Protein AF-A0A3D4V0H2-F1 (afdb_monomer)

Sequence (147 aa):
MLCTTHWIDKYIGYTPRKLTSEEWAVVREHKKVEPRPFPYLPTMHNHPCSVWVRSSMDNYEYLYTLALALNDEYGFRYGKSHKSVHDVILRLPEQLELPRSGLSPFAQAMPDELKGSDAVSAYRRYYCREKSSFASWKGREQPEWWI

Structure (mmCIF, N/CA/C/O backbone):
data_AF-A0A3D4V0H2-F1
#
_entry.id   AF-A0A3D4V0H2-F1
#
loop_
_atom_site.group_PDB
_atom_site.id
_atom_site.type_symbol
_atom_site.label_atom_id
_atom_site.label_alt_id
_atom_site.label_comp_id
_atom_site.label_asym_id
_atom_site.label_entity_id
_atom_site.label_seq_id
_atom_site.pdbx_PDB_ins_code
_atom_site.Cartn_x
_atom_site.Cartn_y
_atom_site.Cartn_z
_atom_site.occupancy
_atom_site.B_iso_or_equiv
_atom_site.auth_seq_id
_atom_site.auth_comp_id
_atom_site.auth_asym_id
_atom_site.auth_atom_id
_atom_site.pdbx_PDB_model_num
ATOM 1 N N . MET A 1 1 ? -1.717 1.590 -3.419 1.00 95.88 1 MET A N 1
ATOM 2 C CA . MET A 1 1 ? -0.623 0.596 -3.399 1.00 95.88 1 MET A CA 1
ATOM 3 C C . MET A 1 1 ? -0.845 -0.486 -4.442 1.00 95.88 1 MET A C 1
ATOM 5 O O . MET A 1 1 ? -0.030 -0.537 -5.340 1.00 95.88 1 MET A O 1
ATOM 9 N N . LEU A 1 2 ? -1.952 -1.243 -4.418 1.00 97.81 2 LEU A N 1
ATOM 10 C CA . LEU A 1 2 ? -2.221 -2.288 -5.427 1.00 97.81 2 LEU A CA 1
ATOM 11 C C . LEU A 1 2 ? -2.130 -1.770 -6.878 1.00 97.81 2 LEU A C 1
ATOM 13 O O . LEU A 1 2 ? -1.329 -2.281 -7.648 1.00 97.81 2 LEU A O 1
ATOM 17 N N . CYS A 1 3 ? -2.828 -0.677 -7.232 1.00 97.69 3 CYS A N 1
ATOM 18 C CA . CYS A 1 3 ? -2.667 -0.064 -8.562 1.00 97.69 3 CYS A CA 1
ATOM 19 C C . CYS A 1 3 ? -1.218 0.361 -8.836 1.00 97.69 3 CYS A C 1
ATOM 21 O O . CYS A 1 3 ? -0.718 0.169 -9.932 1.00 97.69 3 CYS A O 1
ATOM 23 N N . THR A 1 4 ? -0.529 0.937 -7.846 1.00 97.94 4 THR A N 1
ATOM 24 C CA . THR A 1 4 ? 0.879 1.333 -7.988 1.00 97.94 4 THR A CA 1
ATOM 25 C C . THR A 1 4 ? 1.761 0.133 -8.339 1.00 97.94 4 THR A C 1
ATOM 27 O O . THR A 1 4 ? 2.618 0.272 -9.201 1.00 97.94 4 THR A O 1
ATOM 30 N N . THR A 1 5 ? 1.534 -1.028 -7.721 1.00 98.31 5 THR A N 1
ATOM 31 C CA . THR A 1 5 ? 2.236 -2.278 -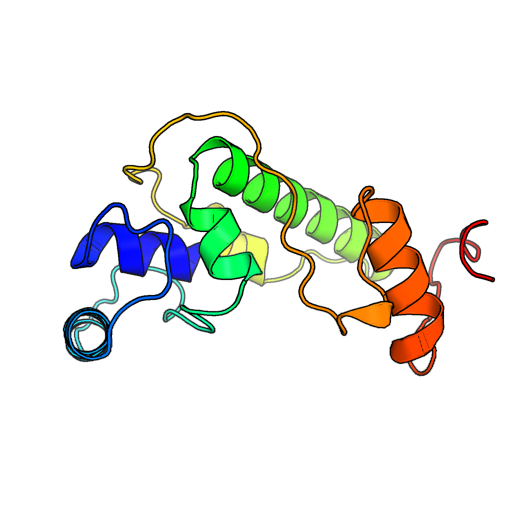8.038 1.00 98.31 5 THR A CA 1
ATOM 32 C C . THR A 1 5 ? 2.012 -2.683 -9.491 1.00 98.31 5 THR A C 1
ATOM 34 O O . THR A 1 5 ? 2.985 -2.859 -10.208 1.00 98.31 5 THR A O 1
ATOM 37 N N . HIS A 1 6 ? 0.758 -2.689 -9.947 1.00 98.12 6 HIS A N 1
ATOM 38 C CA . HIS A 1 6 ? 0.379 -2.954 -11.342 1.00 98.12 6 HIS A CA 1
ATOM 39 C C . HIS A 1 6 ? 1.044 -2.005 -12.355 1.00 98.12 6 HIS A C 1
ATOM 41 O O . HIS A 1 6 ? 1.572 -2.438 -13.374 1.00 98.12 6 HIS A O 1
ATOM 47 N N . TRP A 1 7 ? 1.071 -0.700 -12.066 1.00 98.06 7 TRP A N 1
ATOM 48 C CA . TRP A 1 7 ? 1.764 0.284 -12.910 1.00 98.06 7 TRP A CA 1
ATOM 49 C C . TRP A 1 7 ? 3.272 0.027 -12.994 1.00 98.06 7 TRP A C 1
ATOM 51 O O . TRP A 1 7 ? 3.854 0.189 -14.062 1.00 98.06 7 TRP A O 1
ATOM 61 N N . ILE A 1 8 ? 3.911 -0.326 -11.879 1.00 98.25 8 ILE A N 1
ATOM 62 C CA . ILE A 1 8 ? 5.357 -0.572 -11.845 1.00 98.25 8 ILE A CA 1
ATOM 63 C C . ILE A 1 8 ? 5.682 -1.873 -12.571 1.00 98.25 8 ILE A C 1
ATOM 65 O O . ILE A 1 8 ? 6.554 -1.870 -13.432 1.00 98.25 8 ILE A O 1
ATOM 69 N N . ASP A 1 9 ? 4.947 -2.941 -12.279 1.00 98.06 9 ASP A N 1
ATOM 70 C CA . ASP A 1 9 ? 5.127 -4.240 -12.917 1.00 98.06 9 ASP A CA 1
ATOM 71 C C . ASP A 1 9 ? 4.990 -4.139 -14.442 1.00 98.06 9 ASP A C 1
ATOM 73 O O . ASP A 1 9 ? 5.895 -4.511 -15.181 1.00 98.06 9 ASP A O 1
ATOM 77 N N . LYS A 1 10 ? 3.931 -3.480 -14.925 1.00 97.19 10 LYS A N 1
ATOM 78 C CA . LYS A 1 10 ? 3.675 -3.342 -16.363 1.00 97.19 10 LYS A CA 1
ATOM 79 C C . LYS A 1 10 ? 4.754 -2.576 -17.134 1.00 97.19 10 LYS A C 1
ATOM 81 O O . LYS A 1 10 ? 5.031 -2.922 -18.279 1.00 97.19 10 LYS A O 1
ATOM 86 N N . TYR A 1 11 ? 5.289 -1.492 -16.571 1.00 97.50 11 TYR A N 1
ATOM 87 C CA . TYR A 1 11 ? 6.149 -0.564 -17.324 1.00 97.50 11 TYR A CA 1
ATOM 88 C C . TYR A 1 11 ? 7.631 -0.647 -16.969 1.00 97.50 11 TYR A C 1
ATOM 90 O O . TYR A 1 11 ? 8.455 -0.157 -17.736 1.00 97.50 11 TYR A O 1
ATOM 98 N N . ILE A 1 12 ? 7.963 -1.232 -15.820 1.00 98.12 12 ILE A N 1
ATOM 99 C CA . ILE A 1 12 ? 9.333 -1.352 -15.304 1.00 98.12 12 ILE A CA 1
ATOM 100 C C . ILE A 1 12 ? 9.682 -2.818 -15.022 1.00 98.12 12 ILE A C 1
ATOM 102 O O . ILE A 1 12 ? 10.841 -3.202 -15.150 1.00 98.12 12 ILE A O 1
ATOM 106 N N . GLY A 1 13 ? 8.693 -3.643 -14.669 1.00 97.81 13 GLY A N 1
ATOM 107 C CA . GLY A 1 13 ? 8.883 -5.026 -14.244 1.00 97.81 13 GLY A CA 1
ATOM 108 C C . GLY A 1 13 ? 9.148 -5.153 -12.745 1.00 97.81 13 GLY A C 1
ATOM 109 O O . GLY A 1 13 ? 8.998 -4.203 -11.961 1.00 97.81 13 GLY A O 1
ATOM 110 N N . TYR A 1 14 ? 9.574 -6.349 -12.337 1.00 97.88 14 TYR A N 1
ATOM 111 C CA . TYR A 1 14 ? 9.832 -6.673 -10.938 1.00 97.88 14 TYR A CA 1
ATOM 112 C C . TYR A 1 14 ? 10.910 -5.769 -10.320 1.00 97.88 14 TYR A C 1
ATOM 114 O O . TYR A 1 14 ? 12.106 -5.902 -10.577 1.00 97.88 14 TYR A O 1
ATOM 122 N N . THR A 1 15 ? 10.472 -4.843 -9.463 1.00 97.69 15 THR A N 1
ATOM 123 C CA . THR A 1 15 ? 11.338 -3.827 -8.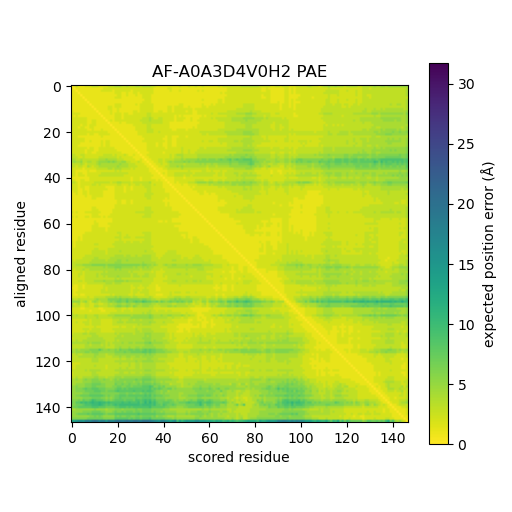850 1.00 97.69 15 THR A CA 1
ATOM 124 C C . THR A 1 15 ? 11.080 -3.728 -7.341 1.00 97.69 15 THR A C 1
ATOM 126 O O . THR A 1 15 ? 10.409 -2.796 -6.887 1.00 97.69 15 THR A O 1
ATOM 129 N N . PRO A 1 16 ? 11.628 -4.641 -6.515 1.00 96.88 16 PRO A N 1
ATOM 130 C CA . PRO A 1 16 ? 11.406 -4.706 -5.062 1.00 96.88 16 PRO A CA 1
ATOM 131 C C . PRO A 1 16 ? 12.212 -3.646 -4.281 1.00 96.88 16 PRO A C 1
ATOM 133 O O . PRO A 1 16 ? 12.619 -3.855 -3.141 1.00 96.88 16 PRO A O 1
ATOM 136 N N . ARG A 1 17 ? 12.478 -2.496 -4.905 1.00 97.81 17 ARG A N 1
ATOM 137 C CA . ARG A 1 17 ? 13.274 -1.380 -4.381 1.00 97.81 17 ARG A CA 1
ATOM 138 C C . ARG A 1 17 ? 12.650 -0.050 -4.782 1.00 97.81 17 ARG A C 1
ATOM 140 O O . ARG A 1 17 ? 11.696 -0.008 -5.560 1.00 97.81 17 ARG A O 1
ATOM 147 N N . LYS A 1 18 ? 13.199 1.056 -4.279 1.00 98.38 18 LYS A N 1
ATOM 148 C CA . LYS A 1 18 ? 12.847 2.387 -4.788 1.00 98.38 18 LYS A CA 1
ATOM 149 C C . LYS A 1 18 ? 13.177 2.481 -6.284 1.00 98.38 18 LYS A C 1
ATOM 151 O O . LYS A 1 18 ? 14.215 1.977 -6.718 1.00 98.38 18 LYS A O 1
ATOM 156 N N . LEU A 1 19 ? 12.284 3.113 -7.039 1.00 98.38 19 LEU A N 1
ATOM 157 C CA . LEU A 1 19 ? 12.514 3.456 -8.439 1.00 98.38 19 LEU A CA 1
ATOM 158 C C . LEU A 1 19 ? 13.530 4.589 -8.534 1.00 98.38 19 LEU A C 1
ATOM 160 O O . LEU A 1 19 ? 13.506 5.501 -7.695 1.00 98.38 19 LEU A O 1
ATOM 164 N N . THR A 1 20 ? 14.365 4.546 -9.566 1.00 98.38 20 THR A N 1
ATOM 165 C CA . THR A 1 20 ? 15.190 5.688 -9.965 1.00 98.38 20 THR A CA 1
ATOM 166 C C . THR A 1 20 ? 14.334 6.768 -10.633 1.00 98.38 20 THR A C 1
ATOM 168 O O . THR A 1 20 ? 13.157 6.563 -10.957 1.00 98.38 20 THR A O 1
ATOM 171 N N . SER A 1 21 ? 14.918 7.949 -10.835 1.00 97.69 21 SER A N 1
ATOM 172 C CA . SER A 1 21 ? 14.248 9.056 -11.525 1.00 97.69 21 SER A CA 1
ATOM 173 C C . SER A 1 21 ? 13.900 8.701 -12.973 1.00 97.69 21 SER A C 1
ATOM 175 O O . SER A 1 21 ? 12.840 9.095 -13.460 1.00 97.69 21 SER A O 1
ATOM 177 N N . GLU A 1 22 ? 14.764 7.935 -13.638 1.00 98.19 22 GLU A N 1
ATOM 178 C CA . GLU A 1 22 ? 14.631 7.487 -15.026 1.00 98.19 22 GLU A CA 1
ATOM 179 C C . GLU A 1 22 ? 13.501 6.460 -15.156 1.00 98.19 22 GLU A C 1
ATOM 181 O O . GLU A 1 22 ? 12.606 6.629 -15.983 1.00 98.19 22 GLU A O 1
ATOM 186 N N . GLU A 1 23 ? 13.470 5.454 -14.278 1.00 98.25 23 GLU A N 1
ATOM 187 C CA . GLU A 1 23 ? 12.383 4.468 -14.219 1.00 98.25 23 GLU A CA 1
ATOM 188 C C . GLU A 1 23 ? 11.034 5.143 -13.949 1.00 98.25 23 GLU A C 1
ATOM 190 O O . GLU A 1 23 ? 10.033 4.878 -14.618 1.00 98.25 23 GLU A O 1
ATOM 195 N N . TRP A 1 24 ? 10.987 6.079 -12.997 1.00 98.06 24 TRP A N 1
ATOM 196 C CA . TRP A 1 24 ? 9.757 6.819 -12.740 1.00 98.06 24 TRP A CA 1
ATOM 197 C C . TRP A 1 24 ? 9.345 7.689 -13.932 1.00 98.06 24 TRP A C 1
ATOM 199 O O . TRP A 1 24 ? 8.147 7.830 -14.190 1.00 98.06 24 TRP A O 1
ATOM 209 N N . ALA A 1 25 ? 10.296 8.251 -14.685 1.00 98.00 25 ALA A N 1
ATOM 210 C CA . ALA A 1 25 ? 9.993 9.032 -15.880 1.00 98.00 25 ALA A CA 1
ATOM 211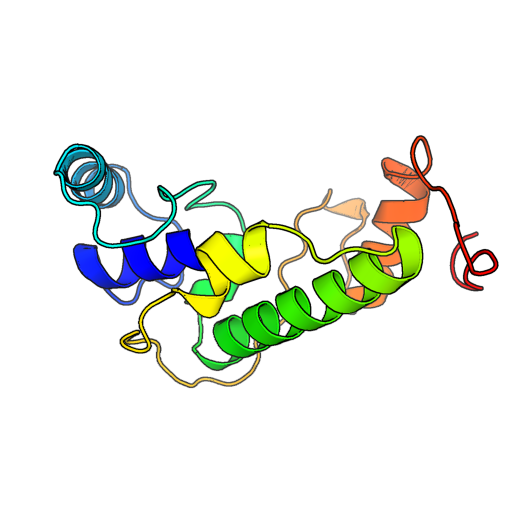 C C . ALA A 1 25 ? 9.242 8.200 -16.930 1.00 98.00 25 ALA A C 1
ATOM 213 O O . ALA A 1 25 ? 8.264 8.701 -17.484 1.00 98.00 25 ALA A O 1
ATOM 214 N N . VAL A 1 26 ? 9.605 6.925 -17.115 1.00 98.19 26 VAL A N 1
ATOM 215 C CA . VAL A 1 26 ? 8.873 5.992 -17.991 1.00 98.19 26 VAL A CA 1
ATOM 216 C C . VAL A 1 26 ? 7.415 5.859 -17.548 1.00 98.19 26 VAL A C 1
ATOM 218 O O . VAL A 1 26 ? 6.502 6.044 -18.355 1.00 98.19 26 VAL A O 1
ATOM 221 N N . VAL A 1 27 ? 7.164 5.610 -16.258 1.00 97.62 27 VAL A N 1
ATOM 222 C CA . VAL A 1 27 ? 5.790 5.508 -15.731 1.00 97.62 27 VAL A CA 1
ATOM 223 C C . VAL A 1 27 ? 5.032 6.828 -15.917 1.00 97.62 27 VAL A C 1
ATOM 225 O O . VAL A 1 27 ? 3.852 6.817 -16.268 1.00 97.62 27 VAL A O 1
ATOM 228 N N . ARG A 1 28 ? 5.684 7.982 -15.712 1.00 97.12 28 ARG A N 1
ATOM 229 C CA . ARG A 1 28 ? 5.051 9.304 -15.871 1.00 97.12 28 ARG A CA 1
ATOM 230 C C . ARG A 1 28 ? 4.545 9.568 -17.279 1.00 97.12 28 ARG A C 1
ATOM 232 O O . ARG A 1 28 ? 3.482 10.173 -17.398 1.00 97.12 28 ARG A O 1
ATOM 239 N N . GLU A 1 29 ? 5.274 9.149 -18.304 1.00 97.50 29 GLU A N 1
ATOM 240 C CA . GLU A 1 29 ? 4.821 9.324 -19.684 1.00 97.50 29 GLU A CA 1
ATOM 241 C C . GLU A 1 29 ? 3.595 8.451 -19.968 1.00 97.50 29 GLU A C 1
ATOM 243 O O . GLU A 1 29 ? 2.589 8.948 -20.470 1.00 97.50 29 GLU A O 1
ATOM 248 N N . HIS A 1 30 ? 3.595 7.200 -19.503 1.00 97.00 30 HIS A N 1
ATOM 249 C CA . HIS A 1 30 ? 2.451 6.298 -19.670 1.00 97.00 30 HIS A CA 1
ATOM 250 C C . HIS A 1 30 ? 1.198 6.734 -18.899 1.00 97.00 30 HIS A C 1
ATOM 252 O O . HIS A 1 30 ? 0.084 6.442 -19.325 1.00 97.00 30 HIS A O 1
ATOM 258 N N . LYS A 1 31 ? 1.339 7.475 -17.791 1.00 95.94 31 LYS A N 1
ATOM 259 C CA . LYS A 1 31 ? 0.193 8.053 -17.061 1.00 95.94 31 LYS A CA 1
ATOM 260 C C . LYS A 1 31 ? -0.629 9.049 -17.888 1.00 95.94 31 LYS A C 1
ATOM 262 O O . LYS A 1 31 ? -1.740 9.363 -17.474 1.00 95.94 31 LYS A O 1
ATOM 267 N N . LYS A 1 32 ? -0.070 9.598 -18.971 1.00 95.69 32 LYS A N 1
ATOM 268 C CA . LYS A 1 32 ? -0.741 10.572 -19.849 1.00 95.69 32 LYS A CA 1
ATOM 269 C C . LYS A 1 32 ? -1.560 9.898 -20.955 1.00 95.69 32 LYS A C 1
ATOM 271 O O . LYS A 1 32 ? -2.304 10.583 -21.647 1.00 95.69 32 LYS A O 1
ATOM 276 N N . VAL A 1 33 ? -1.383 8.591 -21.153 1.00 94.88 33 VAL A N 1
ATOM 277 C CA . VAL A 1 33 ? -2.015 7.831 -22.235 1.00 94.88 33 VAL A CA 1
ATOM 278 C C . VAL A 1 33 ? -3.384 7.327 -21.782 1.00 94.88 33 VAL A C 1
ATOM 280 O O . VAL A 1 33 ? -3.501 6.707 -20.725 1.00 94.88 33 VAL A O 1
ATOM 283 N N . GLU A 1 34 ? -4.401 7.562 -22.611 1.00 94.06 34 GLU A N 1
ATOM 284 C CA . GLU A 1 34 ? -5.760 7.049 -22.427 1.00 94.06 34 GLU A CA 1
ATOM 285 C C . GLU A 1 34 ? -6.125 6.053 -23.553 1.00 94.06 34 GLU A C 1
ATOM 287 O O . GLU A 1 34 ? -5.701 6.253 -24.694 1.00 94.06 34 GLU A O 1
ATOM 292 N N . PRO A 1 35 ? -6.909 4.992 -23.271 1.00 93.44 35 PRO A N 1
ATOM 293 C CA . PRO A 1 35 ? -7.464 4.660 -21.963 1.00 93.44 35 PRO A CA 1
ATOM 294 C C . PRO A 1 35 ? -6.389 4.149 -20.999 1.00 93.44 35 PRO A C 1
ATOM 296 O O . PRO A 1 35 ? -5.509 3.363 -21.361 1.00 93.44 35 PRO A O 1
ATOM 299 N N 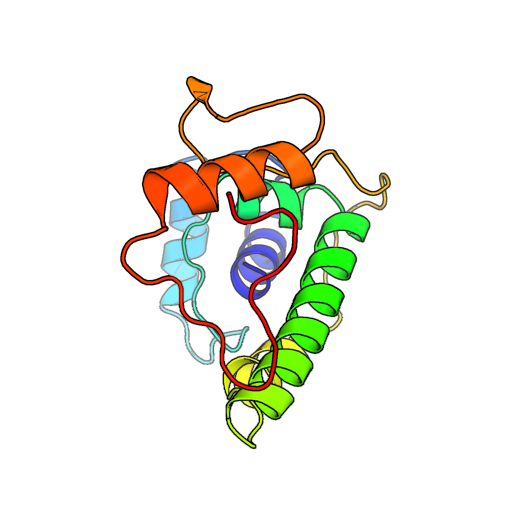. ARG A 1 36 ? -6.480 4.575 -19.741 1.00 93.62 36 ARG A N 1
ATOM 300 C CA . ARG A 1 36 ? -5.587 4.090 -18.687 1.00 93.62 36 ARG A CA 1
ATOM 301 C C . ARG A 1 36 ? -5.718 2.568 -18.488 1.00 93.62 36 ARG A C 1
ATOM 303 O O . ARG A 1 36 ? -6.833 2.047 -18.447 1.00 93.62 36 ARG A O 1
ATOM 310 N N . PRO A 1 37 ? -4.602 1.849 -18.263 1.00 94.00 37 PRO A N 1
ATOM 311 C CA . PRO A 1 37 ? -4.619 0.394 -18.091 1.00 94.00 37 PRO A CA 1
ATOM 312 C C . PRO A 1 37 ? -5.176 -0.070 -16.737 1.00 94.00 37 PRO A C 1
ATOM 314 O O . PRO A 1 37 ? -5.549 -1.230 -16.608 1.00 94.00 37 PRO A O 1
ATOM 317 N N . PHE A 1 38 ? -5.204 0.803 -15.721 1.00 96.06 38 PHE A N 1
ATOM 318 C CA . PHE A 1 38 ? -5.618 0.453 -14.359 1.00 96.06 38 PHE A CA 1
ATOM 319 C C . PHE A 1 38 ? -6.584 1.498 -13.777 1.00 96.06 38 PHE A C 1
ATOM 321 O O . PHE A 1 38 ? -6.491 2.679 -14.131 1.00 96.06 38 PHE A O 1
ATOM 328 N N . PRO A 1 39 ? -7.468 1.127 -12.825 1.00 95.62 39 PRO A N 1
ATOM 329 C CA . PRO A 1 39 ? -8.536 2.016 -12.358 1.00 95.62 39 PRO A CA 1
ATOM 330 C C . PRO A 1 39 ? -8.075 3.247 -11.563 1.00 95.62 39 PRO A C 1
ATOM 332 O O . PRO A 1 39 ? -8.880 4.141 -11.320 1.00 95.62 39 PRO A O 1
ATOM 335 N N . TYR A 1 40 ? -6.812 3.330 -11.138 1.00 95.62 40 TYR A N 1
ATOM 336 C CA . TYR A 1 40 ? -6.233 4.515 -10.495 1.00 95.62 40 TYR A CA 1
ATOM 337 C C . TYR A 1 40 ? -4.795 4.741 -10.964 1.00 95.62 40 TYR A C 1
ATOM 339 O O . TYR A 1 40 ? -4.066 3.792 -11.254 1.00 95.62 40 TYR A O 1
ATOM 347 N N . LEU A 1 41 ? -4.380 6.011 -10.996 1.00 96.81 41 LEU A N 1
ATOM 348 C CA . LEU A 1 41 ? -2.990 6.397 -11.245 1.00 96.81 41 LEU A CA 1
ATOM 349 C C . LEU A 1 41 ? -2.081 5.950 -10.084 1.00 96.81 41 LEU A C 1
ATOM 351 O O . LEU A 1 41 ? -2.532 5.890 -8.934 1.00 96.81 41 LEU A O 1
ATOM 355 N N . PRO A 1 42 ? -0.791 5.670 -10.346 1.00 96.50 42 PRO A N 1
ATOM 356 C CA . PRO A 1 42 ? 0.125 5.241 -9.306 1.00 96.50 42 PRO A CA 1
ATOM 357 C C . PRO A 1 42 ? 0.422 6.407 -8.360 1.00 96.50 42 PRO A C 1
ATOM 359 O O . PRO A 1 42 ? 0.728 7.523 -8.788 1.00 96.50 42 PRO A O 1
ATOM 362 N N . THR A 1 43 ? 0.373 6.124 -7.061 1.00 94.44 43 THR A N 1
ATOM 363 C CA . THR A 1 43 ? 0.720 7.065 -5.989 1.00 94.44 43 THR A CA 1
ATOM 364 C C . THR A 1 43 ? 1.750 6.449 -5.051 1.00 94.44 43 THR A C 1
ATOM 366 O O . THR A 1 43 ? 1.833 5.221 -4.945 1.00 94.44 43 THR A O 1
ATOM 369 N N . MET A 1 44 ? 2.529 7.297 -4.369 1.00 95.31 44 MET A N 1
ATOM 370 C CA . MET A 1 44 ? 3.462 6.890 -3.310 1.00 95.31 44 MET A CA 1
ATOM 371 C C . MET A 1 44 ? 4.387 5.726 -3.729 1.00 95.31 44 MET A C 1
ATOM 373 O O . MET A 1 44 ? 4.606 4.793 -2.960 1.00 95.31 44 MET A O 1
ATOM 377 N N . HIS A 1 45 ? 4.913 5.745 -4.960 1.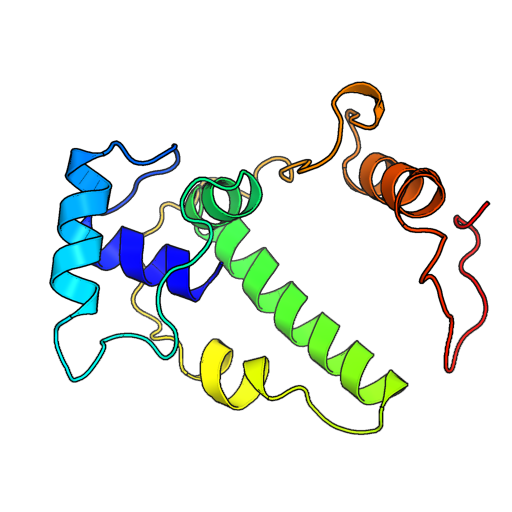00 97.44 45 HIS A N 1
ATOM 378 C CA . HIS A 1 45 ? 5.660 4.629 -5.569 1.00 97.44 45 HIS A CA 1
ATOM 379 C C . HIS A 1 45 ? 6.898 4.198 -4.765 1.00 97.44 45 HIS A C 1
ATOM 381 O O . HIS A 1 45 ? 7.202 3.009 -4.693 1.00 97.44 45 HIS A O 1
ATOM 387 N N . ASN A 1 46 ? 7.556 5.136 -4.080 1.00 97.88 46 ASN A N 1
ATOM 388 C CA . ASN A 1 46 ? 8.723 4.870 -3.233 1.00 97.88 46 ASN A CA 1
ATOM 389 C C . ASN A 1 46 ? 8.414 4.808 -1.728 1.00 97.88 46 ASN A C 1
ATOM 391 O O . ASN A 1 46 ? 9.338 4.683 -0.924 1.00 97.88 46 ASN A O 1
ATOM 395 N N . HIS A 1 47 ? 7.138 4.878 -1.330 1.00 97.88 47 HIS A N 1
ATOM 396 C CA . HIS A 1 47 ? 6.757 4.698 0.070 1.00 97.88 47 HIS A CA 1
ATOM 397 C C . HIS A 1 47 ? 7.075 3.263 0.523 1.00 97.88 47 HIS A C 1
ATOM 399 O O . HIS A 1 47 ? 6.782 2.339 -0.242 1.00 97.88 47 HIS A O 1
ATOM 405 N N . PRO A 1 48 ? 7.612 3.041 1.743 1.00 97.69 48 PRO A N 1
ATOM 406 C CA . PRO A 1 48 ? 8.020 1.714 2.211 1.00 97.69 48 PRO A CA 1
ATOM 407 C C . PRO A 1 48 ? 6.952 0.633 2.016 1.00 97.69 48 PRO A C 1
ATOM 409 O O . PRO A 1 48 ? 7.257 -0.438 1.503 1.00 97.69 48 PRO A O 1
ATOM 412 N N . CYS A 1 49 ? 5.684 0.937 2.313 1.00 98.00 49 CYS A N 1
ATOM 413 C CA . CYS A 1 49 ? 4.594 -0.016 2.097 1.00 98.00 49 CYS A CA 1
ATOM 414 C C . CYS A 1 49 ? 4.360 -0.328 0.611 1.00 98.00 49 CYS A C 1
ATOM 416 O O . CYS A 1 49 ? 4.129 -1.478 0.272 1.00 98.00 49 CYS A O 1
ATOM 418 N N . SER A 1 50 ? 4.474 0.647 -0.299 1.00 98.31 50 SER A N 1
ATOM 419 C CA . SER A 1 50 ? 4.355 0.376 -1.740 1.00 98.31 50 SER A CA 1
ATOM 420 C C . SER A 1 50 ? 5.497 -0.499 -2.251 1.00 98.31 50 SER A C 1
ATOM 422 O O . SER A 1 50 ? 5.281 -1.263 -3.187 1.00 98.31 50 SER A O 1
ATOM 424 N N . VAL A 1 51 ? 6.706 -0.365 -1.684 1.00 98.56 51 VAL A N 1
ATOM 425 C CA . VAL A 1 51 ? 7.841 -1.250 -1.997 1.00 98.56 51 VAL A CA 1
ATOM 426 C C . VAL A 1 51 ? 7.541 -2.655 -1.494 1.00 98.56 51 VAL A C 1
ATOM 428 O O . VAL A 1 51 ? 7.563 -3.580 -2.291 1.00 98.56 51 VAL A O 1
ATOM 431 N N . TRP A 1 52 ? 7.148 -2.790 -0.225 1.00 98.56 52 TRP A N 1
ATOM 432 C CA . TRP A 1 52 ? 6.805 -4.075 0.388 1.00 98.56 52 TRP A CA 1
ATOM 433 C C . TRP A 1 52 ? 5.738 -4.840 -0.404 1.00 98.56 52 TRP A C 1
ATOM 435 O O . TRP A 1 52 ? 5.936 -6.010 -0.714 1.00 98.56 52 TRP A O 1
ATOM 445 N N . VAL A 1 53 ? 4.652 -4.179 -0.820 1.00 98.44 53 VAL A N 1
ATOM 446 C CA . VAL A 1 53 ? 3.570 -4.822 -1.594 1.00 98.44 53 VAL A CA 1
ATOM 447 C C . VAL A 1 53 ? 4.078 -5.433 -2.900 1.00 98.44 53 VAL A C 1
ATOM 449 O O . VAL A 1 53 ? 3.599 -6.486 -3.293 1.00 98.44 53 VAL A O 1
ATOM 452 N N . ARG A 1 54 ? 5.024 -4.783 -3.588 1.00 98.00 54 ARG A N 1
ATOM 453 C CA . ARG A 1 54 ? 5.570 -5.278 -4.864 1.00 98.00 54 ARG A CA 1
ATOM 454 C C . ARG A 1 54 ? 6.814 -6.155 -4.702 1.00 98.00 54 ARG A C 1
ATOM 456 O O . ARG A 1 54 ? 7.425 -6.513 -5.701 1.00 98.00 54 ARG A O 1
ATOM 463 N N . SER A 1 55 ? 7.233 -6.448 -3.472 1.00 98.38 55 SER A N 1
ATOM 464 C CA . SER A 1 55 ? 8.411 -7.284 -3.222 1.00 98.38 55 SER A CA 1
ATOM 465 C C . SER A 1 55 ? 8.136 -8.778 -3.392 1.00 98.38 55 SER A C 1
ATOM 467 O O . SER A 1 55 ? 9.079 -9.532 -3.576 1.00 98.38 55 SER A O 1
ATOM 469 N N . SER A 1 56 ? 6.877 -9.207 -3.311 1.00 98.38 56 SER A N 1
ATOM 470 C CA . SER A 1 56 ? 6.467 -10.605 -3.462 1.00 98.38 56 SER A CA 1
ATOM 471 C C . SER A 1 56 ? 4.981 -10.664 -3.802 1.00 98.38 56 SER A C 1
ATOM 473 O O . SER A 1 56 ? 4.211 -9.818 -3.335 1.00 98.38 56 SER A O 1
ATOM 475 N N . MET A 1 57 ? 4.563 -11.679 -4.556 1.00 98.25 57 MET A N 1
ATOM 476 C CA . MET A 1 57 ? 3.144 -11.954 -4.788 1.00 98.25 57 MET A CA 1
ATOM 477 C C . MET A 1 57 ? 2.401 -12.220 -3.468 1.00 98.25 57 MET A C 1
ATOM 479 O O . MET A 1 57 ? 1.279 -11.754 -3.291 1.00 98.25 57 MET A O 1
ATOM 483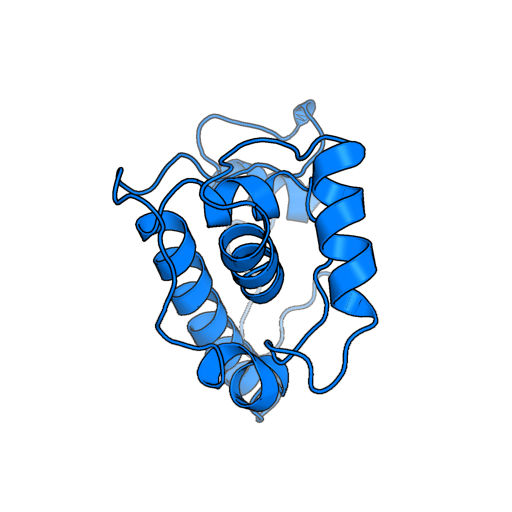 N N . ASP A 1 58 ? 3.056 -12.855 -2.492 1.00 98.44 58 ASP A N 1
ATOM 484 C CA . ASP A 1 58 ? 2.463 -13.150 -1.180 1.00 98.44 58 ASP A CA 1
ATOM 485 C C . ASP A 1 58 ? 2.144 -11.860 -0.391 1.00 98.44 58 ASP A C 1
ATOM 487 O O . ASP A 1 58 ? 1.114 -11.752 0.278 1.00 98.44 58 ASP A O 1
ATOM 491 N N . ASN A 1 59 ? 2.988 -10.826 -0.517 1.00 98.62 59 ASN A N 1
ATOM 492 C CA . ASN A 1 59 ? 2.732 -9.509 0.080 1.00 98.62 59 ASN A CA 1
ATOM 493 C C . ASN A 1 59 ? 1.566 -8.790 -0.616 1.00 98.62 59 ASN A C 1
ATOM 495 O O . ASN A 1 59 ? 0.757 -8.122 0.038 1.00 98.62 59 ASN A O 1
ATOM 499 N N . TYR A 1 60 ? 1.484 -8.907 -1.945 1.00 98.56 60 TYR A N 1
ATOM 500 C CA . TYR A 1 60 ? 0.388 -8.349 -2.732 1.00 98.56 60 TYR A CA 1
ATOM 501 C C . TYR A 1 60 ? -0.954 -8.984 -2.343 1.00 98.56 60 TYR A C 1
ATOM 503 O O . TYR A 1 60 ? -1.904 -8.258 -2.040 1.00 98.56 60 TYR A O 1
ATOM 511 N N . GLU A 1 61 ? -1.015 -10.315 -2.276 1.00 98.12 61 GLU A N 1
ATOM 512 C CA . GLU A 1 61 ? -2.207 -11.083 -1.893 1.00 98.12 61 GLU A CA 1
ATOM 513 C C . GLU A 1 61 ? -2.640 -10.792 -0.453 1.00 98.12 61 GLU A C 1
ATOM 515 O O . GLU A 1 61 ? -3.835 -10.614 -0.188 1.00 98.12 61 GLU A O 1
ATOM 520 N N . TYR A 1 62 ? -1.682 -10.644 0.471 1.00 98.38 62 TYR A N 1
ATOM 521 C CA . TYR A 1 62 ? -1.977 -10.204 1.833 1.00 98.38 62 TYR A CA 1
ATOM 522 C C . TYR A 1 62 ? -2.656 -8.830 1.840 1.00 98.38 62 TYR A C 1
ATOM 524 O O . TYR A 1 62 ? -3.696 -8.659 2.477 1.00 98.38 62 TYR A O 1
ATOM 532 N N . LEU A 1 63 ? -2.109 -7.840 1.120 1.00 98.00 63 LEU A N 1
ATOM 533 C CA . LEU A 1 63 ? -2.722 -6.510 1.066 1.00 98.00 63 LEU A CA 1
ATOM 534 C C . LEU A 1 63 ? -4.096 -6.542 0.387 1.00 98.00 63 LEU A C 1
ATOM 536 O O . LEU A 1 63 ? -5.001 -5.832 0.828 1.00 98.00 63 LEU A O 1
ATOM 540 N N . TYR A 1 64 ? -4.251 -7.324 -0.680 1.00 98.31 64 TYR A N 1
ATOM 541 C CA . TYR A 1 64 ? -5.530 -7.484 -1.365 1.00 98.31 64 TYR A CA 1
ATOM 542 C C . TYR A 1 64 ? -6.596 -8.011 -0.398 1.00 98.31 64 TYR A C 1
ATOM 544 O O . TYR A 1 64 ? -7.643 -7.386 -0.230 1.00 98.31 64 TYR A O 1
ATOM 552 N N . THR A 1 65 ? -6.278 -9.087 0.323 1.00 98.38 65 THR A N 1
ATOM 553 C CA . THR A 1 65 ? -7.155 -9.693 1.334 1.00 98.38 65 THR A CA 1
ATOM 554 C C . THR A 1 65 ? -7.457 -8.722 2.476 1.00 98.38 65 THR A C 1
ATOM 556 O O . THR A 1 65 ? -8.616 -8.544 2.853 1.00 98.38 65 THR A O 1
ATOM 559 N N . LEU A 1 66 ? -6.439 -8.019 2.986 1.00 97.94 66 LEU A N 1
ATOM 560 C CA . LEU A 1 66 ? -6.611 -7.001 4.022 1.00 97.94 66 LEU A CA 1
ATOM 561 C C . LEU A 1 66 ? -7.550 -5.878 3.563 1.00 97.94 66 LEU A C 1
ATOM 563 O O . LEU A 1 66 ? -8.356 -5.394 4.351 1.00 97.94 66 LEU A O 1
ATOM 567 N N . ALA A 1 67 ? -7.480 -5.457 2.299 1.00 98.12 67 ALA A N 1
ATOM 568 C CA . ALA A 1 67 ? -8.358 -4.414 1.782 1.00 98.12 67 ALA A CA 1
ATOM 569 C C . ALA A 1 67 ? -9.831 -4.853 1.710 1.00 98.12 67 ALA A C 1
ATOM 571 O O . ALA A 1 67 ? -10.713 -4.023 1.937 1.00 98.12 67 ALA A O 1
ATOM 572 N N . LEU A 1 68 ? -10.099 -6.137 1.444 1.00 98.19 68 LEU A N 1
ATOM 573 C CA . LEU A 1 68 ? -11.449 -6.702 1.528 1.00 98.19 68 LEU A CA 1
ATOM 574 C C . LEU A 1 68 ? -11.938 -6.757 2.982 1.00 98.19 68 LEU A C 1
ATOM 576 O O . LEU A 1 68 ? -13.019 -6.254 3.274 1.00 98.19 68 LEU A O 1
ATOM 580 N N . ALA A 1 69 ? -11.104 -7.226 3.915 1.00 98.31 69 ALA A N 1
ATOM 581 C CA . ALA A 1 69 ? -11.446 -7.238 5.340 1.00 98.31 69 ALA A CA 1
ATOM 582 C C . ALA A 1 69 ? -11.710 -5.823 5.899 1.00 98.31 69 ALA A C 1
ATOM 584 O O . ALA A 1 69 ? -12.631 -5.608 6.686 1.00 98.31 69 ALA A O 1
ATOM 585 N N . LEU A 1 70 ? -10.944 -4.819 5.456 1.00 97.31 70 LEU A N 1
ATOM 586 C CA . LEU A 1 70 ? -11.183 -3.415 5.812 1.00 97.31 70 LEU A CA 1
ATOM 587 C C . LEU A 1 70 ? -12.502 -2.882 5.247 1.00 97.31 70 LEU A C 1
ATOM 589 O O . LEU A 1 70 ? -13.114 -2.001 5.850 1.00 97.31 70 LEU A O 1
ATOM 593 N N . ASN A 1 71 ? -12.947 -3.388 4.100 1.00 98.00 71 ASN A N 1
ATOM 594 C CA . ASN A 1 71 ? -14.256 -3.051 3.562 1.00 98.00 71 ASN A CA 1
ATOM 595 C C . ASN A 1 71 ? -15.392 -3.666 4.377 1.00 98.00 71 ASN A C 1
ATOM 597 O O . ASN A 1 71 ? -16.398 -2.987 4.578 1.00 98.00 71 ASN A O 1
ATOM 601 N N . ASP A 1 72 ? -15.219 -4.879 4.892 1.00 97.50 72 ASP A N 1
ATOM 602 C CA . ASP A 1 72 ? -16.190 -5.486 5.805 1.00 97.50 72 ASP A CA 1
ATOM 603 C C . ASP A 1 72 ? -16.276 -4.689 7.114 1.00 97.50 72 ASP A C 1
ATOM 605 O O . ASP A 1 72 ? -17.372 -4.361 7.570 1.00 97.50 72 ASP A O 1
ATOM 609 N N . GLU A 1 73 ? -15.134 -4.263 7.666 1.00 96.06 73 GLU A N 1
ATOM 610 C CA . GLU A 1 73 ? -15.096 -3.374 8.836 1.00 96.06 73 GLU A CA 1
ATOM 611 C C . GLU A 1 73 ? -15.742 -2.007 8.539 1.00 96.06 73 GLU A C 1
ATOM 613 O O . GLU A 1 73 ? -16.494 -1.467 9.354 1.00 96.06 73 GLU A O 1
ATOM 618 N N . TYR A 1 74 ? -15.513 -1.446 7.348 1.00 96.31 74 TYR A N 1
ATOM 619 C CA . TYR A 1 74 ? -16.185 -0.222 6.905 1.00 96.31 74 TYR A CA 1
ATOM 620 C C . TYR A 1 74 ? -17.707 -0.423 6.794 1.00 96.31 74 TYR A C 1
ATOM 622 O O . TYR A 1 74 ? -18.476 0.440 7.229 1.00 96.31 74 TYR A O 1
ATOM 630 N N . GLY A 1 75 ? -18.141 -1.578 6.282 1.00 96.56 75 GLY A N 1
ATOM 631 C CA . GLY A 1 75 ? -19.535 -2.011 6.224 1.00 96.56 75 GLY A CA 1
ATOM 632 C C . GLY A 1 75 ? -20.170 -2.100 7.604 1.00 96.56 75 GLY A C 1
ATOM 633 O O . GLY A 1 75 ? -21.220 -1.500 7.829 1.00 96.56 75 GLY A O 1
ATOM 634 N N . PHE A 1 76 ? -19.497 -2.746 8.552 1.00 95.69 76 PHE A N 1
ATOM 635 C CA . PHE A 1 76 ? -19.925 -2.807 9.946 1.00 95.69 76 PHE A CA 1
ATOM 636 C C . PHE A 1 76 ? -20.077 -1.405 10.560 1.00 95.69 76 PHE A C 1
ATOM 638 O O . PHE A 1 76 ? -21.094 -1.086 11.176 1.00 95.69 76 PHE A O 1
ATOM 645 N N . ARG A 1 77 ? -19.096 -0.521 10.346 1.00 95.38 77 ARG A N 1
ATOM 646 C CA . ARG A 1 77 ? -19.062 0.814 10.962 1.00 95.38 77 ARG A CA 1
ATOM 647 C C . ARG A 1 77 ? -20.051 1.815 10.351 1.00 95.38 77 ARG A C 1
ATOM 649 O O . ARG A 1 77 ? -20.527 2.728 11.044 1.00 95.38 77 ARG A O 1
ATOM 656 N N . TYR A 1 78 ? -20.324 1.713 9.052 1.00 94.88 78 TYR A N 1
ATOM 657 C CA . TYR A 1 78 ? -21.054 2.738 8.293 1.00 94.88 78 TYR A CA 1
ATOM 658 C C . TYR A 1 78 ? -22.271 2.223 7.517 1.00 94.88 78 TYR A C 1
ATOM 660 O O . TYR A 1 78 ? -22.953 3.036 6.895 1.00 94.88 78 TYR A O 1
ATOM 668 N N . GLY A 1 79 ? -22.558 0.920 7.551 1.00 96.31 79 GLY A N 1
ATOM 669 C CA . GLY A 1 79 ? -23.716 0.312 6.887 1.00 96.31 79 GLY A CA 1
ATOM 670 C C . GLY A 1 79 ? -23.636 0.303 5.358 1.00 96.31 79 GLY A C 1
ATOM 671 O O . GLY A 1 79 ? -24.664 0.217 4.694 1.00 96.31 79 GLY A O 1
ATOM 672 N N . LYS A 1 80 ? -22.439 0.454 4.779 1.00 96.56 80 LYS A N 1
ATOM 673 C CA . LYS A 1 80 ? -22.227 0.486 3.323 1.00 96.56 80 LYS A CA 1
ATOM 674 C C . LYS A 1 80 ? -20.827 0.005 2.962 1.00 96.56 80 LYS A C 1
ATOM 676 O O . LYS A 1 80 ? -19.912 0.161 3.761 1.00 96.56 80 LYS A O 1
ATOM 681 N N . SER A 1 81 ? -20.639 -0.491 1.742 1.00 97.12 81 SER A N 1
ATOM 682 C CA . SER A 1 81 ? -19.303 -0.809 1.226 1.00 97.12 81 SER A CA 1
ATOM 683 C C . SER A 1 81 ? -18.531 0.453 0.813 1.00 97.12 81 SER A C 1
ATOM 685 O O . SER A 1 81 ? -19.107 1.458 0.376 1.00 97.12 81 SER A O 1
ATOM 687 N N . HIS A 1 82 ? -17.205 0.408 0.954 1.00 97.25 82 HIS A N 1
ATOM 688 C CA . HIS A 1 82 ? -16.318 1.458 0.485 1.00 97.25 82 HIS A CA 1
ATOM 689 C C . HIS A 1 82 ? -16.089 1.359 -1.033 1.00 97.25 82 HIS A C 1
ATOM 691 O O . HIS A 1 82 ? -15.654 0.331 -1.552 1.00 97.25 82 HIS A O 1
ATOM 697 N N . LYS A 1 83 ? -16.289 2.475 -1.750 1.00 96.00 83 LYS A N 1
ATOM 698 C CA . LYS A 1 83 ? -16.189 2.544 -3.223 1.00 96.00 83 LYS A CA 1
ATOM 699 C C . LYS A 1 83 ? -14.871 2.010 -3.785 1.00 96.00 83 LYS A C 1
ATOM 701 O O . LYS A 1 83 ? -14.859 1.425 -4.861 1.00 96.00 83 LYS A O 1
ATOM 706 N N . SER A 1 84 ? -13.761 2.171 -3.057 1.00 95.12 84 SER A N 1
ATOM 707 C CA . SER A 1 84 ? -12.456 1.678 -3.519 1.00 95.12 84 SER A CA 1
ATOM 708 C C . SER A 1 84 ? -12.442 0.175 -3.783 1.00 95.12 84 SER A C 1
ATOM 710 O O . SER A 1 84 ? -11.663 -0.271 -4.614 1.00 95.12 84 SER A O 1
ATOM 712 N N . VAL A 1 85 ? -13.265 -0.626 -3.104 1.00 96.38 85 VAL A N 1
ATOM 713 C CA . VAL A 1 85 ? -13.271 -2.070 -3.353 1.00 96.38 85 VAL A CA 1
ATOM 714 C C . VAL A 1 85 ? -13.929 -2.382 -4.692 1.00 96.38 85 VAL A C 1
ATOM 716 O O . VAL A 1 85 ? -13.284 -2.964 -5.560 1.00 96.38 85 VAL A O 1
ATOM 719 N N . HIS A 1 86 ? -15.158 -1.916 -4.905 1.00 94.38 86 HIS A N 1
ATOM 720 C CA . HIS A 1 86 ? -15.934 -2.231 -6.110 1.00 94.38 86 HIS A CA 1
ATOM 721 C C . HIS A 1 86 ? -15.474 -1.493 -7.375 1.00 94.38 86 HIS A C 1
ATOM 723 O O . HIS A 1 86 ? -15.556 -2.042 -8.476 1.00 94.38 86 HIS A O 1
ATOM 729 N N . ASP A 1 87 ? -14.973 -0.265 -7.236 1.00 95.12 87 ASP A N 1
ATOM 730 C CA . ASP A 1 87 ? -14.585 0.560 -8.386 1.00 95.12 87 ASP A CA 1
ATOM 731 C C . ASP A 1 87 ? -13.100 0.421 -8.742 1.00 95.12 87 ASP A C 1
ATOM 733 O O . ASP A 1 87 ? -12.688 0.831 -9.828 1.00 95.12 87 ASP A O 1
ATOM 737 N N . VAL A 1 88 ? -12.282 -0.142 -7.843 1.00 96.75 88 VAL A N 1
ATOM 738 C CA . VAL A 1 88 ? -10.822 -0.207 -8.015 1.00 96.75 88 VAL A CA 1
ATOM 739 C C . VAL A 1 88 ? -10.291 -1.614 -7.786 1.00 96.75 88 VAL A C 1
ATOM 741 O O . VAL A 1 88 ? -9.799 -2.216 -8.730 1.00 96.75 88 VAL A O 1
ATOM 744 N N . ILE A 1 89 ? -10.371 -2.143 -6.563 1.00 97.06 89 ILE A N 1
ATOM 745 C CA . ILE A 1 89 ? -9.650 -3.368 -6.169 1.00 97.06 89 ILE A CA 1
ATOM 746 C C . ILE A 1 89 ? -10.174 -4.600 -6.908 1.00 97.06 89 ILE A C 1
ATOM 748 O O . ILE A 1 89 ? -9.382 -5.340 -7.483 1.00 97.06 89 ILE A O 1
ATOM 752 N N . LEU A 1 90 ? -11.495 -4.778 -6.965 1.00 96.69 90 LEU A N 1
ATOM 753 C CA . LEU A 1 90 ? -12.136 -5.888 -7.683 1.00 96.69 90 LEU A CA 1
ATOM 754 C C . LEU A 1 90 ? -12.064 -5.743 -9.213 1.00 96.69 90 LEU A C 1
ATOM 756 O O . LEU A 1 90 ? -12.436 -6.661 -9.932 1.00 96.69 90 LEU A O 1
ATOM 760 N N . ARG A 1 91 ? -11.610 -4.588 -9.717 1.00 96.44 91 ARG A N 1
ATOM 761 C CA . ARG A 1 91 ? -11.419 -4.316 -11.151 1.00 96.44 91 ARG A CA 1
ATOM 762 C C . ARG A 1 91 ? -9.953 -4.355 -11.576 1.00 96.44 91 ARG A C 1
ATOM 764 O O . ARG A 1 91 ? -9.642 -3.995 -12.710 1.00 96.44 91 ARG A O 1
ATOM 771 N N . LEU A 1 92 ? -9.044 -4.703 -10.667 1.00 96.75 92 LEU A N 1
ATOM 772 C CA . LEU A 1 92 ? -7.649 -4.914 -11.028 1.00 96.75 92 LEU A CA 1
ATOM 773 C C . LEU A 1 92 ? -7.534 -6.173 -11.895 1.00 96.75 92 LEU A C 1
ATOM 775 O O . LEU A 1 92 ? -8.213 -7.157 -11.604 1.00 96.75 92 LEU A O 1
ATOM 779 N N . PRO A 1 93 ? -6.695 -6.153 -12.944 1.00 94.31 93 PRO A N 1
ATOM 780 C CA . PRO A 1 93 ? -6.445 -7.345 -13.737 1.00 94.31 93 PRO A CA 1
ATOM 781 C C . PRO A 1 93 ? -5.726 -8.406 -12.899 1.00 94.31 93 PRO A C 1
ATOM 783 O O . PRO A 1 93 ? -5.017 -8.087 -11.942 1.00 94.31 93 PRO A O 1
ATOM 786 N N . GLU A 1 94 ? -5.896 -9.667 -13.283 1.00 89.56 94 GLU A N 1
ATOM 787 C CA . GLU A 1 94 ? -5.205 -10.793 -12.646 1.00 89.56 94 GLU A CA 1
ATOM 788 C C . GLU A 1 94 ? -3.728 -10.861 -13.046 1.00 89.56 94 GLU A C 1
ATOM 790 O O . GLU A 1 94 ? -2.911 -11.371 -12.286 1.00 89.56 94 GLU A O 1
ATOM 795 N N . GLN A 1 95 ? -3.376 -10.331 -14.223 1.00 89.50 95 GLN A N 1
ATOM 796 C CA . GLN A 1 95 ? -2.010 -10.357 -14.740 1.00 89.50 95 GLN A CA 1
ATOM 797 C C . GLN A 1 95 ? -1.102 -9.462 -13.889 1.00 89.50 95 GLN A C 1
ATOM 799 O O . GLN A 1 95 ? -1.212 -8.234 -13.935 1.00 89.50 95 GLN A O 1
ATOM 804 N N . LEU A 1 96 ? -0.217 -10.095 -13.120 1.00 94.19 96 LEU A N 1
ATOM 805 C CA . LEU A 1 96 ? 0.800 -9.451 -12.301 1.00 94.19 96 LEU A CA 1
ATOM 806 C C . LEU A 1 96 ? 1.988 -10.408 -12.126 1.00 94.19 96 LEU A C 1
ATOM 808 O O . LEU A 1 96 ? 1.830 -11.499 -11.578 1.00 94.19 96 LEU A O 1
ATOM 812 N N . GLU A 1 97 ? 3.175 -9.993 -12.557 1.00 93.94 97 GLU A N 1
ATOM 813 C CA . GLU A 1 97 ? 4.368 -10.847 -12.634 1.00 93.94 97 GLU A CA 1
ATOM 814 C C . GLU A 1 97 ? 5.307 -10.605 -11.440 1.00 93.94 97 GLU A C 1
ATOM 816 O O . GLU A 1 97 ? 6.424 -10.098 -11.563 1.00 93.94 97 GLU A O 1
ATOM 821 N N . LEU A 1 98 ? 4.852 -10.971 -10.237 1.00 97.12 98 LEU A N 1
ATOM 822 C CA . LEU A 1 98 ? 5.681 -10.931 -9.027 1.00 97.12 98 LEU A CA 1
ATOM 823 C C . LEU A 1 98 ? 6.185 -12.329 -8.646 1.00 97.12 98 LEU A C 1
ATOM 825 O O . LEU A 1 98 ? 5.418 -13.294 -8.693 1.00 97.12 98 LEU A O 1
ATOM 829 N N . PRO A 1 99 ? 7.441 -12.465 -8.182 1.00 97.56 99 PRO A N 1
ATOM 830 C CA . PRO A 1 99 ? 7.912 -13.731 -7.646 1.00 97.56 99 PRO A CA 1
ATOM 831 C C . PRO A 1 99 ? 7.160 -14.083 -6.359 1.00 97.56 99 PRO A C 1
ATOM 833 O O . PRO A 1 99 ? 6.772 -13.209 -5.580 1.00 97.56 99 PRO A O 1
ATOM 836 N N . ARG A 1 100 ? 7.007 -15.383 -6.106 1.00 97.44 100 ARG A N 1
ATOM 837 C CA . ARG A 1 100 ? 6.573 -15.913 -4.809 1.00 97.44 100 ARG A CA 1
ATOM 838 C C . ARG A 1 100 ? 7.799 -16.204 -3.959 1.00 97.44 100 ARG A C 1
ATOM 840 O O . ARG A 1 100 ? 8.547 -17.135 -4.248 1.00 97.44 100 ARG A O 1
ATOM 847 N N . SER A 1 101 ? 8.017 -15.390 -2.934 1.00 96.00 101 SER A N 1
ATOM 848 C CA . SER A 1 101 ? 9.156 -15.522 -2.016 1.00 96.00 101 SER A CA 1
ATOM 849 C C . SER A 1 101 ? 8.731 -15.594 -0.548 1.00 96.00 101 SER A C 1
ATOM 851 O O . SER A 1 101 ? 9.555 -15.389 0.343 1.00 96.00 101 SER A O 1
ATOM 853 N N . GLY A 1 102 ? 7.448 -15.852 -0.291 1.00 97.56 102 GLY A N 1
ATOM 854 C CA . GLY A 1 102 ? 6.849 -15.804 1.034 1.00 97.56 102 GLY A CA 1
ATOM 855 C C . GLY A 1 102 ? 6.481 -14.384 1.464 1.00 97.56 102 GLY A C 1
ATOM 856 O O . GLY A 1 102 ? 6.842 -13.388 0.827 1.00 97.56 102 GLY A O 1
ATOM 857 N N . LEU A 1 103 ? 5.742 -14.309 2.573 1.00 97.75 103 LEU A N 1
ATOM 858 C CA . LEU A 1 103 ? 5.357 -13.054 3.208 1.00 97.75 103 LEU A CA 1
ATOM 859 C C . LEU A 1 103 ? 6.580 -12.440 3.900 1.00 97.75 103 LEU A C 1
ATOM 861 O O . LEU A 1 103 ? 7.101 -12.992 4.871 1.00 97.75 103 LEU A O 1
ATOM 865 N N . SER A 1 104 ? 7.052 -11.298 3.407 1.00 97.19 104 SER A N 1
ATOM 866 C CA . SER A 1 104 ? 8.211 -10.625 3.995 1.00 97.19 104 SER A CA 1
ATOM 867 C C . SER A 1 104 ? 7.804 -9.792 5.218 1.00 97.19 104 SER A C 1
ATOM 869 O O . SER A 1 104 ? 6.648 -9.366 5.309 1.00 97.19 104 SER A O 1
ATOM 871 N N . PRO A 1 105 ? 8.741 -9.448 6.124 1.00 97.44 105 PRO A N 1
ATOM 872 C CA . PRO A 1 105 ? 8.446 -8.576 7.261 1.00 97.44 105 PRO A CA 1
ATOM 873 C C . PRO A 1 105 ? 7.721 -7.294 6.835 1.00 97.44 105 PRO A C 1
ATOM 875 O O . PRO A 1 105 ? 8.125 -6.645 5.867 1.00 97.44 105 PRO A O 1
ATOM 878 N N . PHE A 1 106 ? 6.644 -6.939 7.541 1.00 97.88 106 PHE A N 1
ATOM 879 C CA . PHE A 1 106 ? 5.821 -5.778 7.204 1.00 97.88 106 PHE A CA 1
ATOM 880 C C . PHE A 1 106 ? 6.623 -4.478 7.260 1.00 97.88 106 PHE A C 1
ATOM 882 O O . PHE A 1 106 ? 7.345 -4.210 8.223 1.00 97.88 106 PHE A O 1
ATOM 889 N N . ALA A 1 107 ? 6.435 -3.619 6.255 1.00 97.31 107 ALA A N 1
ATOM 890 C CA . AL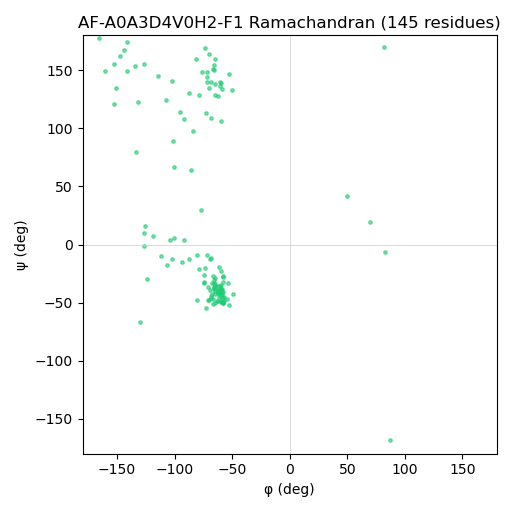A A 1 107 ? 7.005 -2.280 6.277 1.00 97.31 107 ALA A CA 1
ATOM 891 C C . ALA A 1 107 ? 6.443 -1.460 7.450 1.00 97.31 107 ALA A C 1
ATOM 893 O O . ALA A 1 107 ? 5.229 -1.303 7.599 1.00 97.31 107 ALA A O 1
ATOM 894 N N . GLN A 1 108 ? 7.337 -0.878 8.247 1.00 97.50 108 GLN A N 1
ATOM 895 C CA . GLN A 1 108 ? 6.992 0.020 9.349 1.00 97.50 108 GLN A CA 1
ATOM 896 C C . GLN A 1 108 ? 7.212 1.467 8.903 1.00 97.50 108 GLN A C 1
ATOM 898 O O . GLN A 1 108 ? 8.305 2.020 9.022 1.00 97.50 108 GLN A O 1
ATOM 903 N N . ALA A 1 109 ? 6.168 2.063 8.323 1.00 96.00 109 ALA A N 1
ATOM 904 C CA . ALA A 1 109 ? 6.168 3.439 7.830 1.00 96.00 109 ALA A CA 1
ATOM 905 C C . ALA A 1 109 ? 5.818 4.423 8.960 1.00 96.00 109 ALA A C 1
ATOM 907 O O . ALA A 1 109 ? 4.775 5.072 8.953 1.00 96.00 109 ALA A O 1
ATOM 908 N N . MET A 1 110 ? 6.693 4.472 9.958 1.00 95.94 110 MET A N 1
ATOM 909 C CA . MET A 1 110 ? 6.557 5.249 11.191 1.00 95.94 110 MET A CA 1
ATOM 910 C C . MET A 1 110 ? 7.935 5.790 11.624 1.00 95.94 110 MET A C 1
ATOM 912 O O . MET A 1 110 ? 8.941 5.342 11.059 1.00 95.94 110 MET A O 1
ATOM 916 N N . PRO A 1 111 ? 8.002 6.731 12.587 1.00 96.75 111 PRO A N 1
ATOM 917 C CA . PRO A 1 111 ? 9.262 7.194 13.174 1.00 96.75 111 PRO A CA 1
ATOM 918 C C . PRO A 1 111 ? 10.133 6.043 13.692 1.00 96.75 111 PRO A C 1
ATOM 920 O O . PRO A 1 111 ? 9.609 5.020 14.141 1.00 96.75 111 PRO A O 1
ATOM 923 N N . ASP A 1 112 ? 11.456 6.196 13.605 1.00 96.00 112 ASP A N 1
ATOM 924 C CA . ASP A 1 112 ? 12.415 5.124 13.907 1.00 96.00 112 ASP A CA 1
ATOM 925 C C . ASP A 1 112 ? 12.298 4.628 15.354 1.00 96.00 112 ASP A C 1
ATOM 927 O O . ASP A 1 112 ? 12.375 3.426 15.600 1.00 96.00 112 ASP A O 1
ATOM 931 N N . GLU A 1 113 ? 12.004 5.521 16.294 1.00 96.75 113 GLU A N 1
ATOM 932 C CA . GLU A 1 113 ? 11.847 5.229 17.719 1.00 96.75 113 GLU A CA 1
ATOM 933 C C . GLU A 1 113 ? 10.599 4.400 18.064 1.00 96.75 113 GLU A C 1
ATOM 935 O O . GLU A 1 113 ? 10.477 3.902 19.183 1.00 96.75 113 GLU A O 1
ATOM 940 N N . LEU A 1 114 ? 9.659 4.246 17.126 1.00 96.44 114 LEU A N 1
ATOM 941 C CA . LEU A 1 114 ? 8.443 3.447 17.318 1.00 96.44 114 LEU A CA 1
ATOM 942 C C . LEU A 1 114 ? 8.518 2.074 16.651 1.00 96.44 114 LEU A C 1
ATOM 944 O O . LEU A 1 114 ? 7.705 1.193 16.969 1.00 96.44 114 LEU A O 1
ATOM 948 N N . LYS A 1 115 ? 9.517 1.869 15.787 1.00 97.25 115 LYS A N 1
ATOM 949 C CA . LYS A 1 115 ? 9.750 0.599 15.105 1.00 97.25 115 LYS A CA 1
ATOM 950 C C . LYS A 1 115 ? 10.123 -0.508 16.091 1.00 97.25 115 LYS A C 1
ATOM 952 O O . LYS A 1 115 ? 10.543 -0.264 17.219 1.00 97.25 115 LYS A O 1
ATOM 957 N N . GLY A 1 116 ? 9.948 -1.756 15.677 1.00 96.38 116 GLY A N 1
ATOM 958 C CA . GLY A 1 116 ? 10.309 -2.920 16.485 1.00 96.38 116 GLY A CA 1
ATOM 959 C C . GLY A 1 116 ? 10.348 -4.210 15.678 1.00 96.38 116 GLY A C 1
ATOM 960 O O . GLY A 1 116 ? 10.035 -4.219 14.492 1.00 96.38 116 GLY A O 1
ATOM 961 N N . SER A 1 117 ? 10.721 -5.312 16.324 1.00 95.56 117 SER A N 1
ATOM 962 C CA . SER A 1 117 ? 10.733 -6.642 15.697 1.00 95.56 117 SER A CA 1
ATOM 963 C C . SER A 1 117 ? 9.327 -7.131 15.329 1.00 95.56 117 SER A C 1
ATOM 965 O O . SER A 1 117 ? 9.137 -7.726 14.273 1.00 95.56 117 SER A O 1
ATOM 967 N N . ASP A 1 118 ? 8.334 -6.833 16.169 1.00 96.88 118 ASP A N 1
ATOM 968 C CA . ASP A 1 118 ? 6.921 -7.108 15.915 1.00 96.88 118 ASP A CA 1
ATOM 969 C C . ASP A 1 118 ? 6.231 -5.869 15.325 1.00 96.88 118 ASP A C 1
ATOM 971 O O . ASP A 1 118 ? 6.064 -4.839 15.990 1.00 96.88 118 ASP A O 1
ATOM 975 N N . ALA A 1 119 ? 5.798 -5.991 14.068 1.00 96.62 119 ALA A N 1
ATOM 976 C CA . ALA A 1 119 ? 5.111 -4.930 13.346 1.00 96.62 119 ALA A CA 1
ATOM 977 C C . ALA A 1 119 ? 3.741 -4.575 13.947 1.00 96.62 119 ALA A C 1
ATOM 979 O O . ALA A 1 119 ? 3.385 -3.397 13.961 1.00 96.62 119 ALA A O 1
ATOM 980 N N . VAL A 1 120 ? 2.982 -5.545 14.465 1.00 96.06 120 VAL A N 1
ATOM 981 C CA . VAL A 1 120 ? 1.674 -5.296 15.095 1.00 96.06 120 VAL A CA 1
ATOM 982 C C . VAL A 1 120 ? 1.873 -4.452 16.344 1.00 96.06 120 VAL A C 1
ATOM 984 O O . VAL A 1 120 ? 1.250 -3.399 16.491 1.00 96.06 120 VAL A O 1
ATOM 987 N N . SER A 1 121 ? 2.796 -4.865 17.209 1.00 96.94 121 SER A N 1
ATOM 988 C CA . SER A 1 121 ? 3.144 -4.114 18.415 1.00 96.94 121 SER A CA 1
ATOM 989 C C . SER A 1 121 ? 3.674 -2.709 18.088 1.00 96.94 121 SER A C 1
ATOM 991 O O . SER A 1 121 ? 3.300 -1.743 18.755 1.00 96.94 121 SER A O 1
ATOM 993 N N . ALA A 1 122 ? 4.486 -2.561 17.036 1.00 97.38 122 ALA A N 1
ATOM 994 C CA . ALA A 1 122 ? 4.977 -1.260 16.576 1.00 97.38 122 ALA A CA 1
ATOM 995 C C . ALA A 1 122 ? 3.850 -0.332 16.096 1.00 97.38 122 ALA A C 1
ATOM 997 O O . ALA A 1 122 ? 3.754 0.809 16.551 1.00 97.38 122 ALA A O 1
ATOM 998 N N . TYR A 1 123 ? 2.942 -0.824 15.246 1.00 96.94 123 TYR A N 1
ATOM 999 C CA . TYR A 1 123 ? 1.811 -0.023 14.774 1.00 96.94 123 TYR A CA 1
ATOM 1000 C C . TYR A 1 123 ? 0.842 0.340 15.904 1.00 96.94 123 TYR A C 1
ATOM 1002 O O . TYR A 1 123 ? 0.360 1.469 15.922 1.00 96.94 123 TYR A O 1
ATOM 1010 N N . ARG A 1 124 ? 0.597 -0.543 16.881 1.00 96.75 124 ARG A N 1
ATOM 1011 C CA . ARG A 1 124 ? -0.223 -0.212 18.062 1.00 96.75 124 ARG A CA 1
ATOM 1012 C C . ARG A 1 124 ? 0.353 0.977 18.833 1.00 96.75 124 ARG A C 1
ATOM 1014 O O . ARG A 1 124 ? -0.355 1.959 19.040 1.00 96.75 124 ARG A O 1
ATOM 1021 N N . ARG A 1 125 ? 1.655 0.946 19.152 1.00 96.00 125 ARG A N 1
ATOM 1022 C CA . ARG A 1 125 ? 2.346 2.079 19.800 1.00 96.00 125 ARG A CA 1
ATOM 1023 C C . ARG A 1 125 ? 2.273 3.352 18.960 1.00 96.00 125 ARG A C 1
ATOM 1025 O O . ARG A 1 125 ? 2.007 4.420 19.503 1.00 96.00 125 ARG A O 1
ATOM 1032 N N . TYR A 1 126 ? 2.483 3.242 17.646 1.00 96.62 126 TYR A N 1
ATOM 1033 C CA . TYR A 1 126 ? 2.372 4.381 16.734 1.00 96.62 126 TYR A CA 1
ATOM 1034 C C . TYR A 1 126 ? 0.982 5.011 16.761 1.00 96.62 126 TYR A C 1
ATOM 1036 O O . TYR A 1 126 ? 0.865 6.234 16.810 1.00 96.62 126 TYR A O 1
ATOM 1044 N N . TYR A 1 127 ? -0.069 4.193 16.781 1.00 96.31 127 TYR A N 1
ATOM 1045 C CA . TYR A 1 127 ? -1.429 4.702 16.833 1.00 96.31 127 TYR A CA 1
ATOM 1046 C C . TYR A 1 127 ? -1.761 5.369 18.175 1.00 96.31 127 TYR A C 1
ATOM 1048 O O . TYR A 1 127 ? -2.297 6.477 18.158 1.00 96.31 127 TYR A O 1
ATOM 1056 N N . CYS A 1 128 ? -1.388 4.765 19.310 1.00 95.31 128 CYS A N 1
ATOM 1057 C CA . CYS A 1 128 ? -1.597 5.375 20.629 1.00 95.31 128 CYS A CA 1
ATOM 1058 C C . CYS A 1 128 ? -0.838 6.703 20.780 1.00 95.31 128 CYS A C 1
ATOM 1060 O O . CYS A 1 128 ? -1.389 7.682 21.280 1.00 95.31 128 CYS A O 1
ATOM 1062 N N . ARG A 1 129 ? 0.420 6.765 20.321 1.00 94.56 129 ARG A N 1
ATOM 1063 C CA . ARG A 1 129 ? 1.282 7.939 20.525 1.00 94.56 129 ARG A CA 1
ATOM 1064 C C . ARG A 1 129 ? 1.009 9.072 19.537 1.00 94.56 129 ARG A C 1
ATOM 1066 O O . ARG A 1 129 ? 0.880 10.217 19.947 1.00 94.56 129 ARG A O 1
ATOM 1073 N N . GLU A 1 130 ? 0.919 8.758 18.245 1.00 94.94 130 GLU A N 1
ATOM 1074 C CA . GLU A 1 130 ? 0.965 9.759 17.163 1.00 94.94 130 GLU A CA 1
ATOM 1075 C C . GLU A 1 130 ? -0.370 9.925 16.422 1.00 94.94 130 GLU A C 1
ATOM 1077 O O . GLU A 1 130 ? -0.510 10.813 15.576 1.00 94.94 130 GLU A O 1
ATOM 1082 N N . LYS A 1 131 ? -1.348 9.042 16.669 1.00 92.94 131 LYS A N 1
ATOM 1083 C CA . LYS A 1 131 ? -2.646 9.018 15.963 1.00 92.94 131 LYS A CA 1
ATOM 1084 C C . LYS A 1 131 ? -3.850 9.038 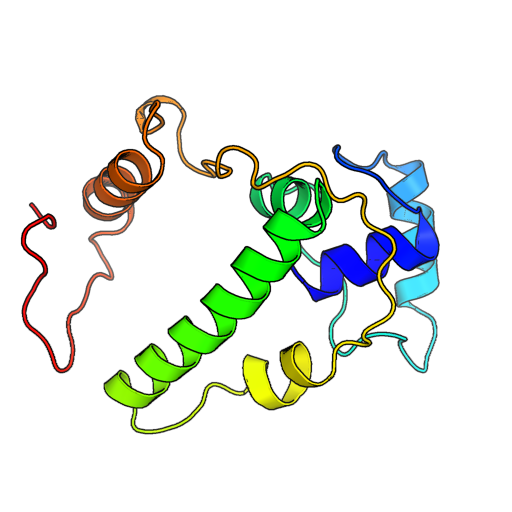16.901 1.00 92.94 131 LYS A C 1
ATOM 1086 O O . LYS A 1 131 ? -4.981 8.875 16.444 1.00 92.94 131 LYS A O 1
ATOM 1091 N N . SER A 1 132 ? -3.631 9.275 18.190 1.00 93.25 132 SER A N 1
ATOM 1092 C CA . SER A 1 132 ? -4.694 9.273 19.194 1.00 93.25 132 SER A CA 1
ATOM 1093 C C . SER A 1 132 ? -5.716 10.387 19.004 1.00 93.25 132 SER A C 1
ATOM 1095 O O . SER A 1 132 ? -6.890 10.183 19.295 1.00 93.25 132 SER A O 1
ATOM 1097 N N . SER A 1 133 ? -5.313 11.521 18.427 1.00 94.50 133 SER A N 1
ATOM 1098 C CA . SER A 1 133 ? -6.173 12.698 18.243 1.00 94.50 133 SER A CA 1
ATOM 1099 C C . SER A 1 133 ? -7.432 12.460 17.402 1.00 94.50 133 SER A C 1
ATOM 1101 O O . SER A 1 133 ? -8.394 13.211 17.537 1.00 94.50 133 SER A O 1
ATOM 1103 N N . PHE A 1 134 ? -7.453 11.435 16.545 1.00 93.00 134 PHE A N 1
ATOM 1104 C CA . PHE A 1 134 ? -8.616 11.088 15.717 1.00 93.00 134 PHE A CA 1
ATOM 1105 C C . PHE A 1 134 ? -9.170 9.683 15.995 1.00 93.00 134 PHE A C 1
ATOM 1107 O O . PHE A 1 134 ? -10.047 9.198 15.268 1.00 93.00 134 PHE A O 1
ATOM 1114 N N . ALA A 1 135 ? -8.663 9.011 17.029 1.00 93.06 135 ALA A N 1
ATOM 1115 C CA . ALA A 1 135 ? -9.128 7.688 17.403 1.00 93.06 135 ALA A CA 1
ATOM 1116 C C . ALA A 1 135 ? -10.589 7.747 17.862 1.00 93.06 135 ALA A C 1
ATOM 1118 O O . ALA A 1 135 ? -10.978 8.568 18.687 1.00 93.06 135 ALA A O 1
ATOM 1119 N N . SER A 1 136 ? -11.420 6.888 17.278 1.00 93.12 136 SER A N 1
ATOM 1120 C CA . SER A 1 136 ? -12.838 6.795 17.615 1.00 93.12 136 SER A CA 1
ATOM 1121 C C . SER A 1 136 ? -13.343 5.379 17.388 1.00 93.12 136 SER A C 1
ATOM 1123 O O . SER A 1 136 ? -13.097 4.781 16.332 1.00 93.12 136 SER A O 1
ATOM 1125 N N . TRP A 1 137 ? -14.104 4.865 18.350 1.00 93.12 137 TRP A N 1
ATOM 1126 C CA . TRP A 1 137 ? -14.696 3.530 18.310 1.00 93.12 137 TRP A CA 1
ATOM 1127 C C . TRP A 1 137 ? -16.190 3.649 18.075 1.00 93.12 137 TRP A C 1
ATOM 1129 O O . TRP A 1 137 ? -16.894 4.375 18.771 1.00 93.12 137 TRP A O 1
ATOM 1139 N N . LYS A 1 138 ? -16.667 2.983 17.027 1.00 92.06 138 LYS A N 1
ATOM 1140 C CA . LYS A 1 138 ? -18.072 3.002 16.634 1.00 92.06 138 LYS A CA 1
ATOM 1141 C C . LYS A 1 138 ? -18.518 1.569 16.401 1.00 92.06 138 LYS A C 1
ATOM 1143 O O . LYS A 1 138 ? -17.925 0.874 15.584 1.00 92.06 138 LYS A O 1
ATOM 1148 N N . GLY A 1 139 ? -19.555 1.155 17.122 1.00 92.00 139 GLY A N 1
ATOM 1149 C CA . GLY A 1 139 ? -20.107 -0.201 17.059 1.00 92.00 139 GLY A CA 1
ATOM 1150 C C . GLY A 1 139 ? -19.369 -1.240 17.912 1.00 92.00 139 GLY A C 1
ATOM 1151 O O . GLY A 1 139 ? -19.858 -2.357 18.019 1.00 92.00 139 GLY A O 1
ATOM 1152 N N . ARG A 1 140 ? -18.229 -0.896 18.528 1.00 92.56 140 ARG A N 1
ATOM 1153 C CA . ARG A 1 140 ? -17.474 -1.744 19.468 1.00 92.56 140 ARG A CA 1
ATOM 1154 C C . ARG A 1 140 ? -16.792 -0.885 20.529 1.00 92.56 140 ARG A C 1
ATOM 1156 O O . ARG A 1 140 ? -16.626 0.319 20.325 1.00 92.56 140 ARG A O 1
ATOM 1163 N N . GLU A 1 141 ? -16.400 -1.521 21.624 1.00 94.69 141 GLU A N 1
ATOM 1164 C CA . GLU A 1 141 ? -15.589 -0.909 22.675 1.00 94.69 141 GLU A CA 1
ATOM 1165 C C . GLU A 1 141 ? -14.152 -0.642 22.203 1.00 94.69 141 GLU A C 1
ATOM 1167 O O . GLU A 1 141 ? -13.693 -1.157 21.174 1.00 94.69 141 GLU A O 1
ATOM 1172 N N . GLN A 1 142 ? -13.448 0.200 22.960 1.00 95.12 142 GLN A N 1
ATOM 1173 C CA . GLN A 1 142 ? -12.022 0.438 22.776 1.00 95.12 142 GLN A CA 1
ATOM 1174 C C . GLN A 1 142 ? -11.254 -0.887 22.931 1.00 95.12 142 GLN A C 1
ATOM 1176 O O . GLN A 1 142 ? -11.523 -1.637 23.867 1.00 95.12 142 GLN A O 1
ATOM 1181 N N . PRO A 1 143 ? -10.304 -1.209 22.037 1.00 94.69 143 PRO A N 1
ATOM 1182 C CA . PRO A 1 143 ? -9.563 -2.451 22.135 1.00 94.69 143 PRO A CA 1
ATOM 1183 C C . PRO A 1 143 ? -8.579 -2.398 23.305 1.00 94.69 143 PRO A C 1
ATOM 1185 O O . PRO A 1 143 ? -7.985 -1.359 23.577 1.00 94.69 143 PRO A O 1
ATOM 1188 N N . GLU A 1 144 ? -8.332 -3.550 23.926 1.00 95.38 144 GLU A N 1
ATOM 1189 C CA . GLU A 1 144 ? -7.506 -3.688 25.140 1.00 95.38 144 GLU A CA 1
ATOM 1190 C C . GLU A 1 144 ? -6.069 -3.165 24.995 1.00 95.38 144 GLU A C 1
ATOM 1192 O O . GLU A 1 144 ? -5.444 -2.758 25.967 1.00 95.38 144 GLU A O 1
ATOM 1197 N N . TRP A 1 145 ? -5.526 -3.164 23.775 1.00 94.31 145 TRP A N 1
ATOM 1198 C CA . TRP A 1 145 ? -4.178 -2.663 23.505 1.00 94.31 145 TRP A CA 1
ATOM 1199 C C . TRP A 1 145 ? -4.099 -1.137 23.395 1.00 94.31 145 TRP A C 1
ATOM 1201 O O . TRP A 1 145 ? -2.997 -0.600 23.279 1.00 94.31 145 TRP A O 1
ATOM 1211 N N . TRP A 1 146 ? -5.240 -0.446 23.371 1.00 93.12 146 TRP A N 1
ATOM 1212 C CA . TRP A 1 146 ? -5.293 1.007 23.333 1.00 93.12 146 TRP A CA 1
ATOM 1213 C C . TRP A 1 146 ? -5.164 1.554 24.753 1.00 93.12 146 TRP A C 1
ATOM 1215 O O . TRP A 1 146 ? -6.141 1.582 25.502 1.00 93.12 146 TRP A O 1
ATOM 1225 N N . ILE A 1 147 ? -3.942 1.946 25.110 1.00 83.19 147 ILE A N 1
ATOM 1226 C CA . ILE A 1 147 ? -3.534 2.473 26.420 1.00 83.19 147 ILE A CA 1
ATOM 1227 C C . ILE A 1 147 ? -2.826 3.808 26.205 1.00 83.19 147 ILE A C 1
ATOM 1229 O O . ILE A 1 147 ? -2.085 3.910 25.194 1.00 83.19 147 ILE A O 1
#

pLDDT: mean 96.38, std 2.12, range [83.19, 98.62]

Foldseek 3Di:
DLVLLVLCCVFPNQDLAQDDPVSVVRSVVLLVDPPRPALDRHDPCHQQQNSLCSQAVQSVVVVLVVVVVVQVVVCLQPVDGDCCVVRHSVPGDPDHDGHHPDRDPGDDRADPVLDDPDNVSSVLSCCLPPVVVPDDDGNDDDDPSND

Radius of gyration: 17.13 Å; Cα contacts (8 Å, |Δi|>4): 172; chains: 1; bounding box: 39×29×49 Å

Mean predicted aligned error: 3.07 Å

Secondary structure (DSSP, 8-state):
-HHHHHHHHHHH----SPPPHHHHHHHHHHTTSSS-SSSS----TTSHHHHHHTS-HHHHHHHHHHHHHHHHHHHHHHSS--HHHHHTGGGS-S---------PPPP--S-GGG--S-HHHHHHHHHHHHSGGG---SSSPPPTT--

Solvent-accessible surface area (backbone atoms only — not comparable to full-atom values): 8870 Å² total; per-residue (Å²): 83,72,51,24,37,54,53,39,39,75,74,76,34,81,53,65,49,71,70,53,74,67,60,47,48,57,52,55,58,58,72,72,47,79,83,63,93,56,79,52,81,67,53,63,66,67,38,58,55,35,22,46,34,42,56,10,39,44,29,36,52,51,51,54,53,50,54,52,54,52,29,52,52,40,24,72,63,68,77,43,77,50,64,62,45,75,67,32,61,76,61,54,74,8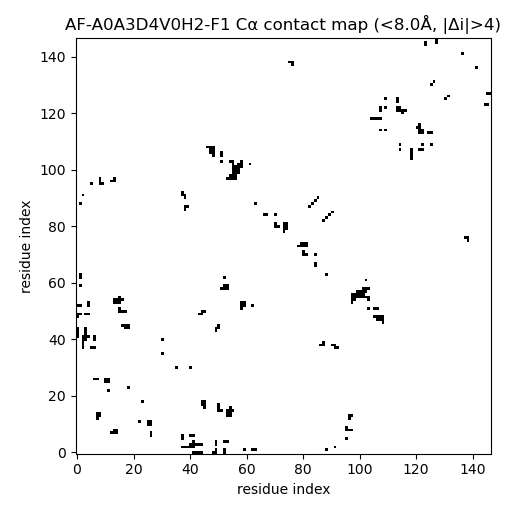6,87,72,81,50,60,79,76,53,73,66,87,71,59,74,89,63,63,77,91,46,59,60,95,50,56,67,66,18,52,48,52,43,39,48,74,78,44,46,94,76,66,79,70,65,97,53,77,80,58,90,84,72,110